Protein AF-A0A2E1L3W3-F1 (afdb_monomer_lite)

Structure (mmCIF, N/CA/C/O backbone):
data_AF-A0A2E1L3W3-F1
#
_entry.id   AF-A0A2E1L3W3-F1
#
loop_
_atom_site.group_PDB
_atom_site.id
_atom_site.type_symbol
_atom_site.label_atom_id
_atom_site.label_alt_id
_atom_site.label_comp_id
_atom_site.label_asym_id
_atom_site.label_entity_id
_atom_site.label_seq_id
_atom_site.pdbx_PDB_ins_code
_atom_site.Cartn_x
_atom_site.Cartn_y
_atom_site.Cartn_z
_atom_site.occupancy
_atom_site.B_iso_or_equiv
_atom_site.auth_seq_id
_atom_site.auth_comp_id
_atom_site.auth_asym_id
_atom_site.auth_atom_id
_atom_site.pdbx_PDB_model_num
ATOM 1 N N . MET A 1 1 ? 6.814 8.732 -1.882 1.00 63.78 1 MET A N 1
ATOM 2 C CA . MET A 1 1 ? 6.769 7.433 -2.595 1.00 63.78 1 MET A CA 1
ATOM 3 C C . MET A 1 1 ? 7.221 7.561 -4.049 1.00 63.78 1 MET A C 1
ATOM 5 O O . MET A 1 1 ? 8.175 6.890 -4.406 1.00 63.78 1 MET A O 1
ATOM 9 N N . VAL A 1 2 ? 6.631 8.458 -4.853 1.00 71.56 2 VAL A N 1
ATOM 10 C CA . VAL A 1 2 ? 7.021 8.666 -6.269 1.00 71.56 2 VAL A CA 1
ATOM 11 C C . VAL A 1 2 ? 8.511 8.986 -6.438 1.00 71.56 2 VAL A C 1
ATOM 13 O O . VAL A 1 2 ? 9.150 8.403 -7.300 1.00 71.56 2 VAL A O 1
ATOM 16 N N . ILE A 1 3 ? 9.085 9.828 -5.571 1.00 80.75 3 ILE A N 1
ATOM 17 C CA . ILE A 1 3 ? 10.516 10.184 -5.616 1.00 80.75 3 ILE A CA 1
ATOM 18 C C . ILE A 1 3 ? 11.416 8.962 -5.382 1.00 80.75 3 ILE A C 1
ATOM 20 O O . ILE A 1 3 ? 12.369 8.758 -6.120 1.00 80.75 3 ILE A O 1
ATOM 24 N N . VAL A 1 4 ? 11.097 8.122 -4.391 1.00 80.12 4 VAL A N 1
ATOM 25 C CA . VAL A 1 4 ? 11.882 6.912 -4.081 1.00 80.12 4 VAL A CA 1
ATOM 26 C C . VAL A 1 4 ? 11.784 5.903 -5.221 1.00 80.12 4 VAL A C 1
ATOM 28 O O . VAL A 1 4 ? 12.792 5.348 -5.640 1.00 80.12 4 VAL A O 1
ATOM 31 N N . VAL A 1 5 ? 10.579 5.700 -5.762 1.00 79.19 5 VAL A N 1
ATOM 32 C CA . VAL A 1 5 ? 10.376 4.834 -6.929 1.00 79.19 5 VAL A CA 1
ATOM 33 C C . VAL A 1 5 ? 11.161 5.369 -8.127 1.00 79.19 5 VAL A C 1
ATOM 35 O O . VAL A 1 5 ? 11.872 4.604 -8.766 1.00 79.19 5 VAL A O 1
ATOM 38 N N . ALA A 1 6 ? 11.104 6.674 -8.396 1.00 81.25 6 ALA A N 1
ATOM 39 C CA . ALA A 1 6 ? 11.871 7.298 -9.469 1.00 81.25 6 ALA A CA 1
ATOM 40 C C . ALA A 1 6 ? 13.386 7.127 -9.272 1.00 81.25 6 ALA A C 1
ATOM 42 O O . ALA A 1 6 ? 14.065 6.737 -10.215 1.00 81.25 6 ALA A O 1
ATOM 43 N N . ALA A 1 7 ? 13.903 7.338 -8.057 1.00 84.94 7 ALA A N 1
ATOM 44 C CA . ALA A 1 7 ? 15.317 7.146 -7.733 1.00 84.94 7 ALA A CA 1
ATOM 45 C C . ALA A 1 7 ? 15.773 5.699 -7.978 1.00 84.94 7 ALA A C 1
ATOM 47 O O . ALA A 1 7 ? 16.743 5.484 -8.694 1.00 84.94 7 ALA A O 1
ATOM 48 N N . LEU A 1 8 ? 15.015 4.701 -7.504 1.00 83.38 8 LEU A N 1
ATOM 49 C CA . LEU A 1 8 ? 15.316 3.283 -7.750 1.00 83.38 8 LEU A CA 1
ATOM 50 C C . LEU A 1 8 ? 15.364 2.955 -9.249 1.00 83.38 8 LEU A C 1
ATOM 52 O O . LEU A 1 8 ? 16.224 2.202 -9.702 1.00 83.38 8 LEU A O 1
ATOM 56 N N . ILE A 1 9 ? 14.443 3.523 -10.029 1.00 82.50 9 ILE A N 1
ATOM 57 C CA . ILE A 1 9 ? 14.406 3.332 -11.482 1.00 82.50 9 ILE A CA 1
ATOM 58 C C . ILE A 1 9 ? 15.626 3.984 -12.151 1.00 82.50 9 ILE A C 1
ATOM 60 O O . ILE A 1 9 ? 16.212 3.376 -13.049 1.00 82.50 9 ILE A O 1
ATOM 64 N N . ILE A 1 10 ? 16.014 5.189 -11.716 1.00 84.00 10 ILE A N 1
ATOM 65 C CA . ILE A 1 10 ? 17.201 5.915 -12.201 1.00 84.00 10 ILE A CA 1
ATOM 66 C C . ILE A 1 10 ? 18.482 5.132 -11.886 1.00 84.00 10 ILE A C 1
ATOM 68 O O . ILE A 1 10 ? 19.330 4.983 -12.765 1.00 84.00 10 ILE A O 1
ATOM 72 N N . ASP A 1 11 ? 18.569 4.536 -10.696 1.00 84.62 11 ASP A N 1
ATOM 73 C CA . ASP A 1 11 ? 19.676 3.670 -10.267 1.00 84.62 11 ASP A CA 1
ATOM 74 C C . ASP A 1 11 ? 19.698 2.312 -10.999 1.00 84.62 11 ASP A C 1
ATOM 76 O O . ASP A 1 11 ? 20.582 1.478 -10.792 1.00 84.62 11 ASP A O 1
ATOM 80 N N . GLY A 1 12 ? 18.740 2.071 -11.898 1.00 81.25 12 GLY A N 1
ATOM 81 C CA . GLY A 1 12 ? 18.692 0.888 -12.748 1.00 81.25 12 GLY A CA 1
ATOM 82 C C . GLY A 1 12 ? 18.067 -0.338 -12.086 1.00 81.25 12 GLY A C 1
ATOM 83 O O . GLY A 1 12 ? 18.155 -1.434 -12.650 1.00 81.25 12 GLY A O 1
ATOM 84 N N . TYR A 1 13 ? 17.406 -0.184 -10.934 1.00 83.50 13 TYR A N 1
ATOM 85 C CA . TYR A 1 13 ? 16.647 -1.269 -10.322 1.00 83.50 13 TYR A CA 1
ATOM 86 C C . TYR A 1 13 ? 15.499 -1.698 -11.245 1.00 83.50 13 TYR A C 1
ATOM 88 O O . TYR A 1 13 ? 14.682 -0.891 -11.696 1.00 83.50 13 TYR A O 1
ATOM 96 N N . ARG A 1 14 ? 15.416 -3.003 -11.520 1.00 83.00 14 ARG A N 1
ATOM 97 C CA . ARG A 1 14 ? 14.323 -3.611 -12.285 1.00 83.00 14 ARG A CA 1
ATOM 98 C C . ARG A 1 14 ? 13.587 -4.603 -11.384 1.00 83.00 14 ARG A C 1
ATOM 100 O O . ARG A 1 14 ? 14.210 -5.570 -10.936 1.00 83.00 14 ARG A O 1
ATOM 107 N N . PRO A 1 15 ? 12.286 -4.400 -11.128 1.00 85.19 15 PRO A N 1
ATOM 108 C CA . PRO A 1 15 ? 11.535 -5.280 -10.249 1.00 85.19 15 PRO A CA 1
ATOM 109 C C . PRO A 1 15 ? 11.371 -6.675 -10.870 1.00 85.19 15 PRO A C 1
ATOM 111 O O . PRO A 1 15 ? 11.195 -6.833 -12.085 1.00 85.19 15 PRO A O 1
ATOM 114 N N . LYS A 1 16 ? 11.442 -7.708 -10.026 1.00 89.50 16 LYS A N 1
ATOM 115 C CA . LYS A 1 16 ? 11.234 -9.107 -10.419 1.00 89.50 16 LYS A CA 1
ATOM 116 C C . LYS A 1 16 ? 9.848 -9.566 -9.982 1.00 89.50 16 LYS A C 1
ATOM 118 O O . LYS A 1 16 ? 9.354 -9.174 -8.933 1.00 89.50 16 LYS A O 1
ATOM 123 N N . TRP A 1 17 ? 9.256 -10.493 -10.735 1.00 89.06 17 TRP A N 1
ATOM 124 C CA . TRP A 1 17 ? 7.966 -11.098 -10.376 1.00 89.06 17 TRP A CA 1
ATOM 125 C C . TRP A 1 17 ? 7.994 -11.794 -9.009 1.00 89.06 17 TRP A C 1
ATOM 127 O O . TRP A 1 17 ? 7.020 -11.735 -8.270 1.00 89.06 17 TRP A O 1
ATOM 137 N N . LYS A 1 18 ? 9.127 -12.406 -8.638 1.00 92.19 18 LYS A N 1
ATOM 138 C CA . LYS A 1 18 ? 9.312 -12.994 -7.303 1.00 92.19 18 LYS A CA 1
ATOM 139 C C . LYS A 1 18 ? 9.161 -11.945 -6.198 1.00 92.19 18 LYS A C 1
ATOM 141 O O . LYS A 1 18 ? 8.474 -12.199 -5.214 1.00 92.19 18 LYS A O 1
ATOM 146 N N . ASP A 1 19 ? 9.777 -10.780 -6.381 1.00 89.94 19 ASP A N 1
ATOM 147 C CA . ASP A 1 19 ? 9.681 -9.670 -5.432 1.00 89.94 19 ASP A CA 1
ATOM 148 C C . ASP A 1 19 ? 8.244 -9.145 -5.395 1.00 89.94 19 ASP A C 1
ATOM 150 O O . ASP A 1 19 ? 7.714 -8.926 -4.311 1.00 89.94 19 ASP A O 1
ATOM 154 N N . TYR A 1 20 ? 7.575 -9.098 -6.557 1.00 91.19 20 TYR A N 1
ATOM 155 C CA . TYR A 1 20 ? 6.179 -8.685 -6.655 1.00 91.19 20 TYR A CA 1
ATOM 156 C C . TYR A 1 20 ? 5.255 -9.494 -5.739 1.00 91.19 20 TYR A C 1
ATOM 158 O O . TYR A 1 20 ? 4.589 -8.950 -4.855 1.00 91.19 20 TYR A O 1
ATOM 166 N N . PHE A 1 21 ? 5.255 -10.816 -5.914 1.00 93.44 21 PHE A N 1
ATOM 167 C CA . PHE A 1 21 ? 4.409 -11.704 -5.119 1.00 93.44 21 PHE A CA 1
ATOM 168 C C . PHE A 1 21 ? 4.833 -11.753 -3.649 1.00 93.44 21 PHE A C 1
ATOM 170 O O . PHE A 1 21 ? 3.972 -11.833 -2.774 1.00 93.44 21 PHE A O 1
ATOM 177 N N . ASN A 1 22 ? 6.135 -11.663 -3.360 1.00 94.75 22 ASN A N 1
ATOM 178 C CA . ASN A 1 22 ? 6.624 -11.600 -1.985 1.00 94.75 22 ASN A CA 1
ATOM 179 C C . ASN A 1 22 ? 6.128 -10.343 -1.265 1.00 94.75 22 ASN A C 1
ATOM 181 O O . ASN A 1 22 ? 5.646 -10.453 -0.141 1.00 94.75 22 ASN A O 1
ATOM 185 N N . THR A 1 23 ? 6.210 -9.171 -1.895 1.00 92.50 23 THR A N 1
ATOM 186 C CA . THR A 1 23 ? 5.721 -7.917 -1.311 1.00 92.50 23 THR A CA 1
ATOM 187 C C . THR A 1 23 ? 4.226 -7.993 -1.045 1.00 92.50 23 THR A C 1
ATOM 189 O O . THR A 1 23 ? 3.812 -7.732 0.080 1.00 92.50 23 THR A O 1
ATOM 192 N N . VAL A 1 24 ? 3.421 -8.435 -2.019 1.00 94.25 24 VAL A N 1
ATOM 193 C CA . VAL A 1 24 ? 1.972 -8.601 -1.817 1.00 94.25 24 VAL A CA 1
ATOM 194 C C . VAL A 1 24 ? 1.696 -9.551 -0.648 1.00 94.25 24 VAL A C 1
ATOM 196 O O . VAL A 1 24 ? 0.959 -9.191 0.266 1.00 94.25 24 VAL A O 1
ATOM 199 N N . LYS A 1 25 ? 2.350 -10.719 -0.607 1.00 96.44 25 LYS A N 1
ATOM 200 C CA . LYS A 1 25 ? 2.181 -11.707 0.469 1.00 96.44 25 LYS A CA 1
ATOM 201 C C . LYS A 1 25 ? 2.500 -11.128 1.850 1.00 96.44 25 LYS A C 1
ATOM 203 O O . LYS A 1 25 ? 1.692 -11.257 2.768 1.00 96.44 25 LYS A O 1
ATOM 208 N N . TRP A 1 26 ? 3.670 -10.510 2.010 1.00 96.81 26 TRP A N 1
ATOM 209 C CA . TRP A 1 26 ? 4.114 -9.986 3.303 1.00 96.81 26 TRP A CA 1
ATOM 210 C C . TRP A 1 26 ? 3.303 -8.769 3.748 1.00 96.81 26 TRP A C 1
ATOM 212 O O . TRP A 1 26 ? 2.976 -8.661 4.928 1.00 96.81 26 TRP A O 1
ATOM 222 N N . THR A 1 27 ? 2.917 -7.886 2.824 1.00 94.75 27 THR A N 1
ATOM 223 C CA . THR A 1 27 ? 2.045 -6.749 3.137 1.00 94.75 27 THR A CA 1
ATOM 224 C C . THR A 1 27 ? 0.650 -7.213 3.541 1.00 94.75 27 THR A C 1
ATOM 226 O O . THR A 1 27 ? 0.129 -6.724 4.539 1.00 94.75 27 THR A O 1
ATOM 229 N N . THR A 1 28 ? 0.055 -8.182 2.837 1.00 95.94 28 THR A N 1
ATOM 230 C CA . THR A 1 28 ? -1.240 -8.754 3.231 1.00 95.94 28 THR A CA 1
ATOM 231 C C . THR A 1 28 ? -1.160 -9.406 4.609 1.00 95.94 28 THR A C 1
ATOM 233 O O . THR A 1 28 ? -2.027 -9.158 5.442 1.00 95.94 28 THR A O 1
ATOM 236 N N . PHE A 1 29 ? -0.103 -10.177 4.886 1.00 97.88 29 PHE A N 1
ATOM 237 C CA . PHE A 1 29 ? 0.114 -10.766 6.209 1.00 97.88 29 PHE A CA 1
ATOM 238 C C . PHE A 1 29 ? 0.195 -9.695 7.308 1.00 97.88 29 PHE A C 1
ATOM 240 O O . PHE A 1 29 ? -0.496 -9.796 8.320 1.00 97.88 29 PHE A O 1
ATOM 247 N N . LEU A 1 30 ? 0.982 -8.637 7.085 1.00 96.81 30 LEU A N 1
ATOM 248 C CA . LEU A 1 30 ? 1.110 -7.524 8.025 1.00 96.81 30 LEU A CA 1
ATOM 249 C C . LEU A 1 30 ? -0.226 -6.806 8.252 1.00 96.81 30 LEU A C 1
ATOM 251 O O . LEU A 1 30 ? -0.565 -6.497 9.389 1.00 96.81 30 LEU A O 1
ATOM 255 N N . VAL A 1 31 ? -1.000 -6.563 7.193 1.00 96.75 31 VAL A N 1
ATOM 256 C CA . VAL A 1 31 ? -2.325 -5.932 7.285 1.00 96.75 31 VAL A CA 1
ATOM 257 C C . VAL A 1 31 ? -3.277 -6.767 8.135 1.00 96.75 31 VAL A C 1
ATOM 259 O O . VAL A 1 31 ? -3.929 -6.223 9.023 1.00 96.75 31 VAL A O 1
ATOM 262 N N . VAL A 1 32 ? -3.338 -8.079 7.900 1.00 96.62 32 VAL A N 1
ATOM 263 C CA . VAL A 1 32 ? -4.185 -8.990 8.686 1.00 96.62 32 VAL A CA 1
ATOM 264 C C . VAL A 1 32 ? -3.767 -8.976 10.157 1.00 96.62 32 VAL A C 1
ATOM 266 O O . VAL A 1 32 ? -4.620 -8.857 11.037 1.00 96.62 32 VAL A O 1
ATOM 269 N N . LEU A 1 33 ? -2.460 -9.019 10.425 1.00 97.62 33 LEU A N 1
ATOM 270 C CA . LEU A 1 33 ? -1.922 -8.921 11.780 1.00 97.62 33 LEU A CA 1
ATOM 271 C C . LEU A 1 33 ? -2.311 -7.593 12.450 1.00 97.62 33 LEU A C 1
ATOM 273 O O . LEU A 1 33 ? -2.733 -7.586 13.604 1.00 97.62 33 LEU A O 1
ATOM 277 N N . MET A 1 34 ? -2.218 -6.475 11.729 1.00 96.81 34 MET A N 1
ATOM 278 C CA . MET A 1 34 ? -2.568 -5.156 12.260 1.00 96.81 34 MET A CA 1
ATOM 279 C C . MET A 1 34 ? -4.065 -4.995 12.501 1.00 96.81 34 MET A C 1
ATOM 281 O O . MET A 1 34 ? -4.438 -4.385 13.496 1.00 96.81 34 MET A O 1
ATOM 285 N N . ILE A 1 35 ? -4.930 -5.581 11.668 1.00 95.75 35 ILE A N 1
ATOM 286 C CA . ILE A 1 35 ? -6.376 -5.609 11.931 1.00 95.75 35 ILE A CA 1
ATOM 287 C C . ILE A 1 35 ? -6.652 -6.293 13.275 1.00 95.75 35 ILE A C 1
ATOM 289 O O . ILE A 1 35 ? -7.409 -5.758 14.084 1.00 95.75 35 ILE A O 1
ATOM 293 N N . PHE A 1 36 ? -5.997 -7.427 13.542 1.00 97.00 36 PHE A N 1
ATOM 294 C CA . PHE A 1 36 ? -6.142 -8.145 14.807 1.00 97.00 36 PHE A CA 1
ATOM 295 C C . PHE A 1 36 ? -5.633 -7.328 16.004 1.00 97.00 36 PHE A C 1
ATOM 297 O O . PHE A 1 36 ? -6.353 -7.166 16.988 1.00 97.00 36 PHE A O 1
ATOM 304 N N . ILE A 1 37 ? -4.427 -6.758 15.905 1.00 97.31 37 ILE A N 1
ATOM 305 C CA . ILE A 1 37 ? -3.837 -5.921 16.964 1.00 97.31 37 ILE A CA 1
ATOM 306 C C . ILE A 1 37 ? -4.707 -4.690 17.248 1.00 97.31 37 ILE A C 1
ATOM 308 O O . ILE A 1 37 ? -4.954 -4.369 18.408 1.00 97.31 37 ILE A O 1
ATOM 312 N N . ASN A 1 38 ? -5.199 -4.021 16.205 1.00 96.88 38 ASN A N 1
ATOM 313 C CA . ASN A 1 38 ? -6.064 -2.850 16.332 1.00 96.88 38 ASN A CA 1
ATOM 314 C C . ASN A 1 38 ? -7.375 -3.188 17.046 1.00 96.88 38 ASN A C 1
ATOM 316 O O . ASN A 1 38 ? -7.799 -2.437 17.920 1.00 96.88 38 ASN A O 1
ATOM 320 N N . ASN A 1 39 ? -7.979 -4.337 16.729 1.00 94.75 39 ASN A N 1
ATOM 321 C CA . ASN A 1 39 ? -9.186 -4.804 17.410 1.00 94.75 39 ASN A CA 1
ATOM 322 C C . ASN A 1 39 ? -8.924 -5.122 18.890 1.00 94.75 39 ASN A C 1
ATOM 324 O O . ASN A 1 39 ? -9.780 -4.854 19.727 1.00 94.75 39 ASN A O 1
ATOM 328 N N . LEU A 1 40 ? -7.749 -5.669 19.217 1.00 97.12 40 LEU A N 1
ATOM 329 C CA . LEU A 1 40 ? -7.383 -6.024 20.590 1.00 97.12 40 LEU A CA 1
ATOM 330 C C . LEU A 1 40 ? -7.060 -4.797 21.455 1.00 97.12 40 LEU A C 1
ATOM 332 O O . LEU A 1 40 ? -7.420 -4.756 22.626 1.00 97.12 40 LEU A O 1
ATOM 336 N N . LEU A 1 41 ? -6.359 -3.813 20.888 1.00 96.25 41 LEU A N 1
ATOM 337 C CA . LEU A 1 41 ? -5.853 -2.646 21.618 1.00 96.25 41 LEU A CA 1
ATOM 338 C C . LEU A 1 41 ? -6.746 -1.404 21.482 1.00 96.25 41 LEU A C 1
ATOM 340 O O . LEU A 1 41 ? -6.431 -0.369 22.065 1.00 96.25 41 LEU A O 1
ATOM 344 N N . GLY A 1 42 ? -7.815 -1.471 20.683 1.00 93.12 42 GLY A N 1
ATOM 345 C CA . GLY A 1 42 ? -8.639 -0.305 20.347 1.00 93.12 42 GLY A CA 1
ATOM 346 C C . GLY A 1 42 ? -7.865 0.782 19.590 1.00 93.12 42 GLY A C 1
ATOM 347 O O . GLY A 1 42 ? -8.193 1.964 19.683 1.00 93.12 42 GLY A O 1
ATOM 348 N N . SER A 1 43 ? -6.801 0.402 18.881 1.00 94.50 43 SER A N 1
ATOM 349 C CA . SER A 1 43 ? -5.903 1.311 18.163 1.00 94.50 43 SER A CA 1
ATOM 350 C C . SER A 1 43 ? -6.211 1.347 16.657 1.00 94.50 43 SER A C 1
ATOM 352 O O . SER A 1 43 ? -7.133 0.692 16.171 1.00 94.50 43 SER A O 1
ATOM 354 N N . ASN A 1 44 ? -5.481 2.169 15.894 1.00 95.12 44 ASN A N 1
ATOM 355 C CA . ASN A 1 44 ? -5.704 2.339 14.452 1.00 95.12 44 ASN A CA 1
ATOM 356 C C . ASN A 1 44 ? -4.385 2.417 13.664 1.00 95.12 44 ASN A C 1
ATOM 358 O O . ASN A 1 44 ? -4.155 3.330 12.864 1.00 95.12 44 ASN A O 1
ATOM 362 N N . TYR A 1 45 ? -3.492 1.457 13.897 1.00 94.12 45 TYR A N 1
ATOM 363 C CA . TYR A 1 45 ? -2.269 1.305 13.114 1.00 94.12 45 TYR A CA 1
ATOM 364 C C . TYR A 1 45 ? -2.585 1.000 11.651 1.00 94.12 45 TYR A C 1
ATOM 366 O O . TYR A 1 45 ? -3.560 0.320 11.342 1.00 94.12 45 TYR A O 1
ATOM 374 N N . MET A 1 46 ? -1.768 1.536 10.740 1.00 93.75 46 MET A N 1
ATOM 375 C CA . MET A 1 46 ? -1.968 1.448 9.284 1.00 93.75 46 MET A CA 1
ATOM 376 C C . MET A 1 46 ? -3.352 1.917 8.796 1.00 93.75 46 MET A C 1
ATOM 378 O O . MET A 1 46 ? -3.710 1.659 7.648 1.00 93.75 46 MET A O 1
ATOM 382 N N . PHE A 1 47 ? -4.117 2.619 9.641 1.00 94.31 47 PHE A N 1
ATOM 383 C CA . PHE A 1 47 ? -5.466 3.093 9.340 1.00 94.31 47 PHE A CA 1
ATOM 384 C C . PHE A 1 47 ? -6.415 1.975 8.878 1.00 94.31 47 PHE A C 1
ATOM 386 O O . PHE A 1 47 ? -7.235 2.191 7.983 1.00 94.31 47 PHE A O 1
ATOM 393 N N . THR A 1 48 ? -6.298 0.770 9.457 1.00 94.88 48 THR A N 1
ATOM 394 C CA . THR A 1 48 ? -7.136 -0.375 9.054 1.00 94.88 48 THR A CA 1
ATOM 395 C C . THR A 1 48 ? -8.559 -0.318 9.598 1.00 94.88 48 THR A C 1
ATOM 397 O O . THR A 1 48 ? -9.396 -1.052 9.088 1.00 94.88 48 THR A O 1
ATOM 400 N N . GLN A 1 49 ? -8.826 0.490 10.630 1.00 92.69 49 GLN A N 1
ATOM 401 C CA . GLN A 1 49 ? -10.141 0.593 11.281 1.00 92.69 49 GLN A CA 1
ATOM 402 C C . GLN A 1 49 ? -10.843 1.903 10.932 1.00 92.69 49 GLN A C 1
ATOM 404 O O . GLN A 1 49 ? -12.025 1.920 10.610 1.00 92.69 49 GLN A O 1
ATOM 409 N N . ASN A 1 50 ? -10.103 3.011 10.974 1.00 93.38 50 ASN A N 1
ATOM 410 C CA . ASN A 1 50 ? -10.640 4.339 10.711 1.00 93.38 50 ASN A CA 1
ATOM 411 C C . ASN A 1 50 ? -9.739 5.131 9.767 1.00 93.38 50 ASN A C 1
ATOM 413 O O . ASN A 1 50 ? -8.518 4.947 9.730 1.00 93.38 50 ASN A O 1
ATOM 417 N N . LYS A 1 51 ? -10.348 6.064 9.033 1.00 92.25 51 LYS A N 1
ATOM 418 C CA . LYS A 1 51 ? -9.628 6.981 8.146 1.00 92.25 51 LYS A CA 1
ATOM 419 C C . LYS A 1 51 ? -8.607 7.812 8.941 1.00 92.25 51 LYS A C 1
ATOM 421 O O . LYS A 1 51 ? -8.874 8.166 10.091 1.00 92.25 51 LYS A O 1
ATOM 426 N N . PRO A 1 52 ? -7.457 8.160 8.340 1.00 90.62 52 PRO A N 1
ATOM 427 C CA . PRO A 1 52 ? -6.494 9.051 8.972 1.00 90.62 52 PRO A CA 1
ATOM 428 C C . PRO A 1 52 ? -7.129 10.414 9.297 1.00 90.62 52 PRO A C 1
ATOM 430 O O . PRO A 1 52 ? -7.866 10.953 8.461 1.00 90.62 52 PRO A O 1
ATOM 433 N N . PRO A 1 53 ? -6.837 10.990 10.479 1.00 87.06 53 PRO A N 1
ATOM 434 C CA . PRO A 1 53 ? -7.336 12.309 10.853 1.00 87.06 53 PRO A CA 1
ATOM 435 C C . PRO A 1 53 ? -6.753 13.406 9.943 1.00 87.06 53 PRO A C 1
ATOM 437 O O . PRO A 1 53 ? -5.682 13.246 9.359 1.00 87.06 53 PRO A O 1
ATOM 440 N N . GLY A 1 54 ? -7.448 14.543 9.834 1.00 86.81 54 GLY A N 1
AT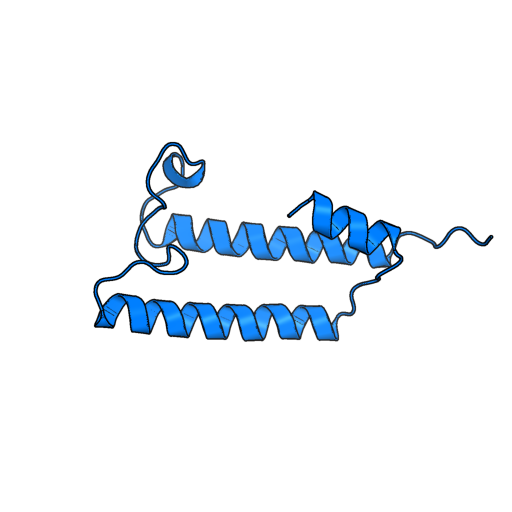OM 441 C CA . GLY A 1 54 ? -7.004 15.701 9.041 1.00 86.81 54 GLY A CA 1
ATOM 442 C C . GLY A 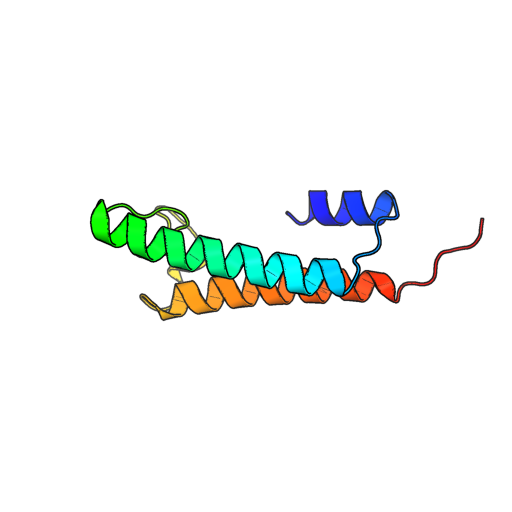1 54 ? -7.650 15.818 7.657 1.00 86.81 54 GLY A C 1
ATOM 443 O O . GLY A 1 54 ? -8.667 15.189 7.368 1.00 86.81 54 GLY A O 1
ATOM 444 N N . VAL A 1 55 ? -7.131 16.703 6.801 1.00 83.94 55 VAL A N 1
ATOM 445 C CA . VAL A 1 55 ? -7.632 16.898 5.426 1.00 83.94 55 VAL A CA 1
ATOM 446 C C . VAL A 1 55 ? -6.895 15.942 4.495 1.00 83.94 55 VAL A C 1
ATOM 448 O O . VAL A 1 55 ? -5.843 16.257 3.950 1.00 83.94 55 VAL A O 1
ATOM 451 N N . THR A 1 56 ? -7.439 14.737 4.367 1.00 87.06 56 THR A N 1
ATOM 452 C CA . THR A 1 56 ? -6.867 13.645 3.578 1.00 87.06 56 THR A CA 1
ATOM 453 C C . THR A 1 56 ? -7.798 13.261 2.432 1.00 87.06 56 THR A C 1
ATOM 455 O O . THR A 1 56 ? -9.016 13.428 2.515 1.00 87.06 56 THR A O 1
ATOM 458 N N . PHE A 1 57 ? -7.238 12.692 1.362 1.00 84.81 57 PHE A N 1
ATOM 459 C CA . PHE A 1 57 ? -8.012 12.210 0.209 1.00 84.81 57 PHE A CA 1
ATOM 460 C C . PHE A 1 57 ? -9.042 11.132 0.603 1.00 84.81 57 PHE A C 1
ATOM 462 O O . PHE A 1 57 ? -10.108 11.020 0.004 1.00 84.81 57 PHE A O 1
ATOM 469 N N . THR A 1 58 ? -8.778 10.391 1.685 1.00 87.38 58 THR A N 1
ATOM 470 C CA . THR A 1 58 ? -9.688 9.378 2.238 1.00 87.38 58 THR A CA 1
ATOM 471 C C . THR A 1 58 ? -11.011 9.951 2.754 1.00 87.38 58 THR A C 1
ATOM 473 O O . THR A 1 58 ? -11.962 9.192 2.928 1.00 87.38 58 THR A O 1
ATOM 476 N N . LYS A 1 59 ? -11.123 11.271 2.975 1.00 87.88 59 LYS A N 1
ATOM 477 C CA . LYS A 1 59 ? -12.403 11.915 3.322 1.00 87.88 59 LYS A CA 1
ATOM 478 C C . LYS A 1 59 ? -13.456 11.766 2.227 1.00 87.88 59 LYS A C 1
ATOM 480 O O . LYS A 1 59 ? -14.627 11.629 2.552 1.00 87.88 59 LYS A O 1
ATOM 485 N N . LEU A 1 60 ? -13.027 11.753 0.965 1.00 91.19 60 LEU A N 1
ATOM 486 C CA . LEU A 1 60 ? -13.903 11.598 -0.199 1.00 91.19 60 LEU A CA 1
ATOM 487 C C . LEU A 1 60 ? -14.301 10.137 -0.450 1.00 91.19 60 LEU A C 1
ATOM 489 O O . LEU A 1 60 ? -15.184 9.865 -1.255 1.00 91.19 60 LEU A O 1
ATOM 493 N N . MET A 1 61 ? -13.631 9.189 0.208 1.00 93.25 61 MET A N 1
ATOM 494 C CA . MET A 1 61 ? -13.917 7.764 0.063 1.00 93.25 61 MET A CA 1
ATOM 495 C C . MET A 1 61 ? -15.094 7.344 0.960 1.00 93.25 61 MET A C 1
ATOM 497 O O . MET A 1 61 ? -15.355 8.015 1.962 1.00 93.25 61 MET A O 1
ATOM 501 N N . PRO A 1 62 ? -15.769 6.214 0.682 1.00 92.81 62 PRO A N 1
ATOM 502 C CA . PRO A 1 62 ? -16.837 5.698 1.541 1.00 92.81 62 PRO A CA 1
ATOM 503 C C . PRO A 1 62 ? -16.323 5.258 2.922 1.00 92.81 62 PRO A C 1
ATOM 505 O O . PRO A 1 62 ? -15.134 5.365 3.225 1.00 92.81 62 PRO A O 1
ATOM 508 N N . GLU A 1 63 ? -17.209 4.799 3.799 1.00 93.44 63 GLU A N 1
ATOM 509 C CA . GLU A 1 63 ? -16.816 4.329 5.133 1.00 93.44 63 GLU A CA 1
ATOM 510 C C . GLU A 1 63 ? -16.075 2.985 5.104 1.00 93.44 63 GLU A C 1
ATOM 512 O O . GLU A 1 63 ? -15.855 2.378 4.050 1.00 93.44 63 GLU A O 1
ATOM 517 N N . TRP A 1 64 ? -15.606 2.554 6.274 1.00 92.06 64 TRP A N 1
ATOM 518 C CA . TRP A 1 64 ? -14.992 1.243 6.440 1.00 92.06 64 TRP A CA 1
ATOM 519 C C . TRP A 1 64 ? -15.982 0.134 6.026 1.00 92.06 64 TRP A C 1
ATOM 521 O O . TRP A 1 64 ? -17.164 0.248 6.344 1.00 92.06 64 TRP A O 1
ATOM 531 N N . PRO A 1 65 ? -15.553 -0.930 5.318 1.00 94.06 65 PRO A N 1
ATOM 532 C CA . PRO A 1 65 ? -14.182 -1.268 4.911 1.00 94.06 65 PRO A CA 1
ATOM 533 C C . PRO A 1 65 ? -13.783 -0.735 3.522 1.00 94.06 65 PRO A C 1
ATOM 535 O O . PRO A 1 65 ? -12.667 -0.977 3.061 1.00 94.06 65 PRO A O 1
ATOM 538 N N . TYR A 1 66 ? -14.660 -0.009 2.827 1.00 94.88 66 TYR A N 1
ATOM 539 C CA . TYR A 1 66 ? -14.469 0.348 1.418 1.00 94.88 66 TYR A CA 1
ATOM 540 C C . TYR A 1 66 ? -13.277 1.276 1.178 1.00 94.88 66 TYR A C 1
ATOM 542 O O . TYR A 1 66 ? -12.490 1.009 0.272 1.00 94.88 66 TYR A O 1
ATOM 550 N N . TYR A 1 67 ? -13.086 2.332 1.985 1.00 94.31 67 TYR A N 1
ATOM 551 C CA . TYR A 1 67 ? -11.896 3.189 1.822 1.00 94.31 67 TYR A CA 1
ATOM 552 C C . TYR A 1 67 ? -10.604 2.384 1.979 1.00 94.31 67 TYR A C 1
ATOM 554 O O . TYR A 1 67 ? -9.628 2.631 1.276 1.00 94.31 67 TYR A O 1
ATOM 562 N N . PHE A 1 68 ? -10.600 1.414 2.896 1.00 94.00 68 PHE A N 1
ATOM 563 C CA . PHE A 1 68 ? -9.431 0.601 3.174 1.00 94.00 68 PHE A CA 1
ATOM 564 C C . PHE A 1 68 ? -9.110 -0.307 1.983 1.00 94.00 68 PHE A C 1
ATOM 566 O O . PHE A 1 68 ? -7.967 -0.351 1.531 1.00 94.00 68 PHE A O 1
ATOM 573 N N . LEU A 1 69 ? -10.130 -0.939 1.394 1.00 94.06 69 LEU A N 1
ATOM 574 C CA . LEU A 1 69 ? -9.987 -1.715 0.159 1.00 94.06 69 LEU A CA 1
ATOM 575 C C . LEU A 1 69 ? -9.489 -0.856 -1.011 1.00 94.06 69 LEU A C 1
ATOM 577 O O . LEU A 1 69 ? -8.596 -1.280 -1.741 1.00 94.06 69 LEU A O 1
ATOM 581 N N . ILE A 1 70 ? -10.008 0.368 -1.159 1.00 94.19 70 ILE A N 1
ATOM 582 C CA . ILE A 1 70 ? -9.543 1.324 -2.174 1.00 94.19 70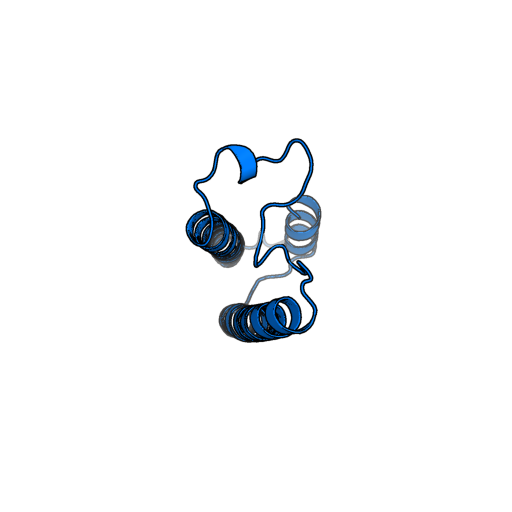 ILE A CA 1
ATOM 583 C C . ILE A 1 70 ? -8.060 1.657 -1.957 1.00 94.19 70 ILE A C 1
ATOM 585 O O . ILE A 1 70 ? -7.283 1.643 -2.909 1.00 94.19 70 ILE A O 1
ATOM 589 N N 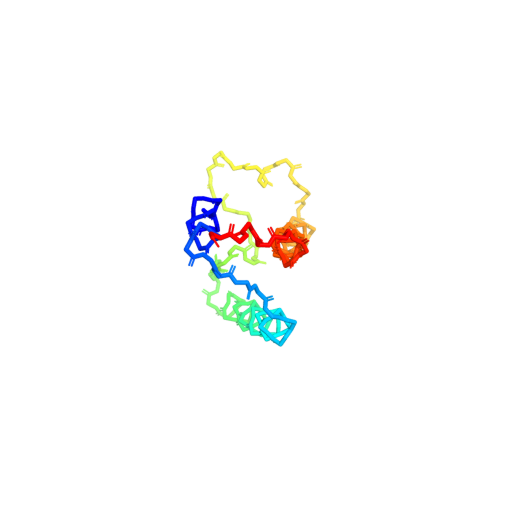. MET A 1 71 ? -7.637 1.897 -0.714 1.00 93.06 71 MET A N 1
ATOM 590 C CA . MET A 1 71 ? -6.234 2.167 -0.383 1.00 93.06 71 MET A CA 1
ATOM 591 C C . MET A 1 71 ? -5.314 0.982 -0.714 1.00 93.06 71 MET A C 1
ATOM 593 O O . MET A 1 71 ? -4.233 1.188 -1.271 1.00 93.06 71 MET A O 1
ATOM 597 N N . LEU A 1 72 ? -5.744 -0.255 -0.439 1.00 93.50 72 LEU A N 1
ATOM 598 C CA . LEU A 1 72 ? -5.007 -1.461 -0.836 1.00 93.50 72 LEU A CA 1
ATOM 599 C C . LEU A 1 72 ? -4.889 -1.578 -2.362 1.00 93.50 72 LEU A C 1
ATOM 601 O O . LEU A 1 72 ? -3.807 -1.864 -2.875 1.00 93.50 72 LEU A O 1
ATOM 605 N N . LEU A 1 73 ? -5.977 -1.305 -3.087 1.00 93.94 73 LEU A N 1
ATOM 606 C CA . LEU A 1 73 ? -6.010 -1.291 -4.551 1.00 93.94 73 LEU A CA 1
ATOM 607 C C . LEU A 1 73 ? -5.061 -0.246 -5.137 1.00 93.94 73 LEU A C 1
ATOM 609 O O . LEU A 1 73 ? -4.295 -0.566 -6.040 1.00 93.94 73 LEU A O 1
ATOM 613 N N . ILE A 1 74 ? -5.051 0.976 -4.601 1.00 92.31 74 ILE A N 1
ATOM 614 C CA . ILE A 1 74 ? -4.115 2.030 -5.018 1.00 92.31 74 ILE A CA 1
ATOM 615 C C . ILE A 1 74 ? -2.668 1.568 -4.810 1.00 92.31 74 ILE A C 1
ATOM 617 O O . ILE A 1 74 ? -1.838 1.723 -5.708 1.00 92.31 74 ILE A O 1
ATOM 621 N N . GLY A 1 75 ? -2.365 0.953 -3.662 1.00 90.25 75 GLY A N 1
ATOM 622 C CA . GLY A 1 75 ? -1.049 0.375 -3.389 1.00 90.25 75 GLY A CA 1
ATOM 623 C C . GLY A 1 75 ? -0.660 -0.692 -4.417 1.00 90.25 75 GLY A C 1
ATOM 624 O O . GLY A 1 75 ? 0.409 -0.608 -5.025 1.00 90.25 75 GLY A O 1
ATOM 625 N N . LEU A 1 76 ? -1.555 -1.646 -4.683 1.00 92.44 76 LEU A N 1
ATOM 626 C CA . LEU A 1 76 ? -1.336 -2.723 -5.649 1.00 92.44 76 LEU A CA 1
ATOM 627 C C . LEU A 1 76 ? -1.155 -2.197 -7.079 1.00 92.44 76 LEU A C 1
ATOM 629 O O . LEU A 1 76 ? -0.238 -2.628 -7.781 1.00 92.44 76 LEU A O 1
ATOM 633 N N . ILE A 1 77 ? -1.985 -1.240 -7.504 1.00 92.44 77 ILE A N 1
ATOM 634 C CA . ILE A 1 77 ? -1.878 -0.582 -8.812 1.00 92.44 77 ILE A CA 1
ATOM 635 C C . ILE A 1 77 ? -0.533 0.132 -8.916 1.00 92.44 77 ILE A C 1
ATOM 637 O O . ILE A 1 77 ? 0.172 -0.060 -9.901 1.00 92.44 77 ILE A O 1
ATOM 641 N N . SER A 1 78 ? -0.127 0.891 -7.893 1.00 88.38 78 SER A N 1
ATOM 642 C CA . SER A 1 78 ? 1.145 1.625 -7.913 1.00 88.38 78 SER A CA 1
ATOM 643 C C . SER A 1 78 ? 2.348 0.695 -8.106 1.00 88.38 78 SER A C 1
ATOM 645 O O . SER A 1 78 ? 3.251 0.985 -8.891 1.00 88.38 78 SER A O 1
ATOM 647 N N . TYR A 1 79 ? 2.328 -0.469 -7.457 1.00 87.81 79 TYR A N 1
ATOM 648 C CA . TYR A 1 79 ? 3.395 -1.450 -7.577 1.00 87.81 79 TYR A CA 1
ATOM 649 C C . TYR A 1 79 ? 3.337 -2.229 -8.898 1.00 87.81 79 TYR A C 1
ATOM 651 O O . TYR A 1 79 ? 4.365 -2.523 -9.505 1.00 87.81 79 TYR A O 1
ATOM 659 N N . THR A 1 80 ? 2.135 -2.487 -9.410 1.00 89.88 80 THR A N 1
ATOM 660 C CA . THR A 1 80 ? 1.942 -3.077 -10.742 1.00 89.88 80 THR A CA 1
ATOM 661 C C . THR A 1 80 ? 2.425 -2.126 -11.841 1.00 89.88 80 THR A C 1
ATOM 663 O O . THR A 1 80 ? 3.089 -2.558 -12.779 1.00 89.88 80 THR A O 1
ATOM 666 N N . LEU A 1 81 ? 2.200 -0.817 -11.700 1.00 87.81 81 LEU A N 1
ATOM 667 C CA . LEU A 1 81 ? 2.761 0.195 -12.600 1.00 87.81 81 LEU A CA 1
ATOM 668 C C . LEU A 1 81 ? 4.294 0.214 -12.546 1.00 87.81 81 LEU A C 1
ATOM 670 O O . LEU A 1 81 ? 4.940 0.340 -13.582 1.00 87.81 81 LEU A O 1
ATOM 674 N N . MET A 1 82 ? 4.897 0.002 -11.373 1.00 85.62 82 MET A N 1
ATOM 675 C CA . MET A 1 82 ? 6.353 -0.139 -11.258 1.00 85.62 82 MET A CA 1
ATOM 676 C C . MET A 1 82 ? 6.885 -1.328 -12.078 1.00 85.62 82 MET A C 1
ATOM 678 O O . MET A 1 82 ? 7.977 -1.242 -12.638 1.00 85.62 82 MET A O 1
ATOM 682 N N . MET A 1 83 ? 6.116 -2.411 -12.232 1.00 88.69 83 MET A N 1
ATOM 683 C CA . MET A 1 83 ? 6.506 -3.545 -13.082 1.00 88.69 83 MET A CA 1
ATOM 684 C C . MET A 1 83 ? 6.602 -3.176 -14.569 1.00 88.69 83 MET A C 1
ATOM 686 O O . MET A 1 83 ? 7.395 -3.791 -15.283 1.00 88.69 83 MET A O 1
ATOM 690 N N . VAL A 1 84 ? 5.882 -2.146 -15.037 1.00 85.56 84 VAL A N 1
ATOM 691 C CA . VAL A 1 84 ? 5.965 -1.659 -16.430 1.00 85.56 84 VAL A CA 1
ATOM 692 C C . VAL A 1 84 ? 7.388 -1.217 -16.779 1.00 85.56 84 VAL A C 1
ATOM 694 O O . VAL A 1 84 ? 7.859 -1.423 -17.895 1.00 85.56 84 VAL A O 1
ATOM 697 N N . VAL A 1 85 ? 8.128 -0.704 -15.794 1.00 83.69 85 VAL A N 1
ATOM 698 C CA . VAL A 1 85 ? 9.523 -0.275 -15.944 1.00 83.69 85 VAL A CA 1
ATOM 699 C C . VAL A 1 85 ? 10.427 -1.412 -16.417 1.00 83.69 85 VAL A C 1
ATOM 701 O O . VAL A 1 85 ? 11.439 -1.159 -17.066 1.00 83.69 85 VAL A O 1
ATOM 704 N N . LYS A 1 86 ? 10.075 -2.674 -16.153 1.00 81.56 86 LYS A N 1
ATOM 705 C CA . LYS A 1 86 ? 10.803 -3.837 -16.672 1.00 81.56 86 LYS A CA 1
ATOM 706 C C . LYS A 1 86 ? 10.851 -3.872 -18.206 1.00 81.56 86 LYS A C 1
ATOM 708 O O . LYS A 1 86 ? 11.824 -4.376 -18.758 1.00 81.56 86 LYS A O 1
ATOM 713 N N . PHE A 1 87 ? 9.828 -3.344 -18.877 1.00 80.44 87 PHE A N 1
ATOM 714 C CA . PHE A 1 87 ? 9.706 -3.362 -20.337 1.00 80.44 87 PHE A CA 1
ATOM 715 C C . PHE A 1 87 ? 10.381 -2.170 -21.024 1.00 80.44 87 PHE A C 1
ATOM 717 O O . PHE A 1 87 ? 10.499 -2.168 -22.245 1.00 80.44 87 PHE A O 1
ATOM 724 N N . ILE A 1 88 ? 10.847 -1.168 -20.270 1.00 81.75 88 ILE A N 1
ATOM 725 C CA . ILE A 1 88 ? 11.567 -0.027 -20.843 1.00 81.75 88 ILE A CA 1
ATOM 726 C C . ILE A 1 88 ? 12.962 -0.507 -21.276 1.00 81.75 88 ILE A C 1
ATOM 728 O O . ILE A 1 88 ? 13.751 -0.907 -20.407 1.00 81.75 88 ILE A O 1
ATOM 732 N N . PRO A 1 89 ? 13.297 -0.465 -22.582 1.00 72.19 89 PRO A N 1
ATOM 733 C CA . PRO A 1 89 ? 14.582 -0.937 -23.075 1.00 72.19 89 PRO A CA 1
ATOM 734 C C . PRO A 1 89 ? 15.719 -0.145 -22.430 1.00 72.19 89 PRO A C 1
ATOM 736 O O . PRO A 1 89 ? 15.669 1.081 -22.297 1.00 72.19 89 PRO A O 1
ATOM 739 N N . LYS A 1 90 ? 16.764 -0.854 -21.997 1.00 66.75 90 LYS A N 1
ATOM 740 C CA . LYS A 1 90 ? 17.975 -0.214 -21.486 1.00 66.75 90 LYS A CA 1
ATOM 741 C C . LYS A 1 90 ? 18.660 0.457 -22.676 1.00 66.75 90 LYS A C 1
ATOM 743 O O . LYS A 1 90 ? 19.022 -0.229 -23.627 1.00 66.75 90 LYS A O 1
ATOM 748 N N . LYS A 1 91 ? 18.843 1.779 -22.634 1.00 59.38 91 LYS A N 1
ATOM 749 C CA . LYS A 1 91 ? 19.740 2.452 -23.581 1.00 59.38 91 LYS A CA 1
ATOM 750 C C . LYS A 1 91 ? 21.126 1.826 -23.386 1.00 59.38 91 LYS A C 1
ATOM 752 O O . LYS A 1 91 ? 21.662 1.903 -22.278 1.00 59.38 91 LYS A O 1
ATOM 757 N N . SER A 1 92 ? 21.655 1.150 -24.408 1.00 53.72 92 SER A N 1
ATOM 758 C CA . SER A 1 92 ? 23.069 0.769 -24.410 1.00 53.72 92 SER A CA 1
ATOM 759 C C . SER A 1 92 ? 23.865 2.065 -24.325 1.00 53.72 92 SER A C 1
ATOM 761 O O . SER A 1 92 ? 23.610 2.981 -25.109 1.00 53.72 92 SER A O 1
ATOM 763 N N . LYS A 1 93 ? 24.745 2.169 -23.328 1.00 54.38 93 LYS A N 1
ATOM 764 C CA . LYS A 1 93 ? 25.905 3.046 -23.476 1.00 54.38 93 LYS A CA 1
ATOM 765 C C . LYS A 1 93 ? 26.830 2.438 -24.522 1.00 54.38 93 LYS A C 1
ATOM 767 O O . LYS A 1 93 ? 26.760 1.195 -24.688 1.00 54.38 93 LYS A O 1
#

Radius of gyration: 16.53 Å;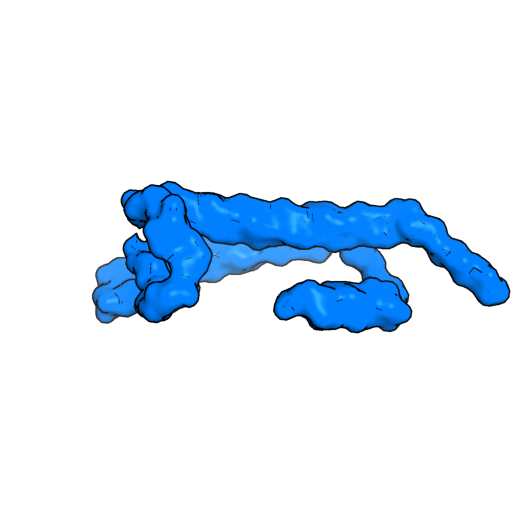 chains: 1; bounding box: 43×30×46 Å

Foldseek 3Di:
DVVVLVVCVVVVDADDVVVLVVCVVVVVVVLVVVVVVCVVVVHQPVNCQHDDDDPDPLVPFDGPPGSVV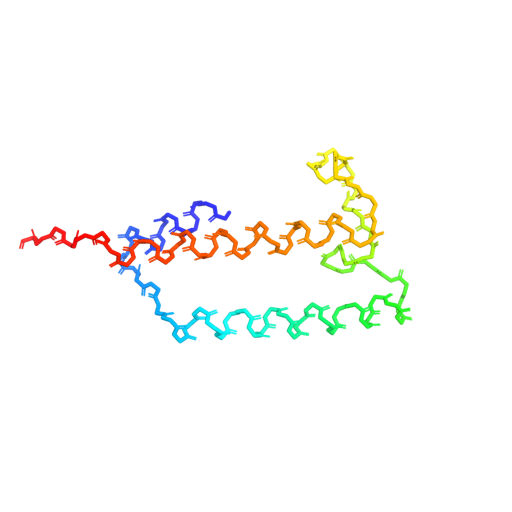VVVVVVSVVVVVSNVSNVPDDDDD

Sequence (93 aa):
MVIVVAALIIDGYRPKWKDYFNTVKWTTFLVVLMIFINNLLGSNYMFTQNKPPGVTFTKLMPEWPYYFLIMLLIGLISYTLMMVVKFIPKKSK

Secondary structure (DSSP, 8-state):
-HHHHHHHHHTT----HHHHHHHHHHHHHHHHHHHHHHHHHT--GGGSSSPPSSS-GGGGS-STTHHHHHHHHHHHHHHHHHHHGGGSPP---

pLDDT: mean 88.55, std 9.01, range [53.72, 97.88]